Protein AF-A0A6P3ZGH1-F1 (afdb_monomer_lite)

Sequence (168 aa):
MLASHVTGASWYVLSIQRQYQCWKMECRKEMNGTHSPSCHASFLDCTNKDNPERDLWLGRTNIVVHCDALNDDRNFDFGMFADAFTSQIAKSNFKEKYFYCLWWGLKSLSAYGQNIIASTRSAETLFSILICTAGLILFSHLIGNMQVLSALQNYHVFAYWLSVELLL

Radius of gyration: 25.09 Å; chains: 1; bounding box: 52×30×87 Å

Secondary structure (DSSP, 8-state):
-HHHHHHHHHHHHHHHHHHHHHHHHHHHHHHHSS-SSPP-GGGGSGGGTT-HHHHHHHHH-SHHHHT-TT-TTSS---GGGTHHHHT-GGGS-HHHHHHHHHHHHHHHHHTTTTT----S-HHHHHHHHHHHHHHHHHHHHHHHHHHHHHHHHHHHHHHHHHHHHH--

Foldseek 3Di:
DVQLQVLLVVLVVVLVVLLLVLLVVQLVVQQVDPDPPRRDNVLVDPVCVPPPVSVVNVVRGCSCVLSQLCDPPHDRDSFQSSVCRNVVLVVDDPVSSSVVSSVSSCVLLCVLNPPGGFDPDPVSVVSSNVSNVNSVVVVVVVVVVVVVVVVVVVVVVVVVVVVVVVVD

pLDDT: mean 81.04, std 9.05, range [54.34, 92.88]

Structure (mmCIF, N/CA/C/O backbone):
data_AF-A0A6P3ZGH1-F1
#
_entry.id   AF-A0A6P3ZGH1-F1
#
loop_
_atom_site.group_PDB
_atom_site.id
_atom_site.type_symbol
_atom_site.label_atom_id
_atom_site.label_alt_id
_atom_site.label_comp_id
_atom_site.label_asym_id
_atom_site.label_entity_id
_atom_site.label_seq_id
_atom_site.pdbx_PDB_ins_code
_atom_site.Cartn_x
_atom_site.Cartn_y
_atom_site.Cartn_z
_atom_site.occupancy
_atom_site.B_iso_or_equiv
_atom_site.auth_seq_id
_atom_site.auth_comp_id
_atom_site.auth_asym_id
_atom_site.auth_atom_id
_atom_site.pdbx_PDB_model_num
ATOM 1 N N . MET A 1 1 ? -9.033 -9.118 14.745 1.00 68.19 1 MET A N 1
ATOM 2 C CA . MET A 1 1 ? -7.981 -9.683 13.867 1.00 68.19 1 MET A CA 1
ATOM 3 C C . MET A 1 1 ? -8.373 -9.724 12.394 1.00 68.19 1 MET A C 1
ATOM 5 O O . MET A 1 1 ? -7.560 -9.315 11.583 1.00 68.19 1 MET A O 1
ATOM 9 N N . LEU A 1 2 ? -9.582 -10.154 12.006 1.00 86.50 2 LEU A N 1
ATOM 10 C CA . LEU A 1 2 ? -9.953 -10.205 10.579 1.00 86.50 2 LEU A CA 1
ATOM 11 C C . LEU A 1 2 ? -9.840 -8.838 9.872 1.00 86.50 2 LEU A C 1
ATOM 13 O O . LEU A 1 2 ? -9.265 -8.760 8.794 1.00 86.50 2 LEU A O 1
ATOM 17 N N . ALA A 1 3 ? -10.296 -7.757 10.516 1.00 87.81 3 ALA A N 1
ATOM 18 C CA . ALA A 1 3 ? -10.210 -6.405 9.957 1.00 87.81 3 ALA A CA 1
ATOM 19 C C . ALA A 1 3 ? -8.765 -5.978 9.636 1.00 87.81 3 ALA A C 1
ATOM 21 O O . ALA A 1 3 ? -8.504 -5.488 8.544 1.00 87.81 3 ALA A O 1
ATOM 22 N N . SER A 1 4 ? -7.802 -6.232 10.532 1.00 89.75 4 SER A N 1
ATOM 23 C CA . SER A 1 4 ? -6.390 -5.902 10.284 1.00 89.75 4 SER A CA 1
ATOM 24 C C . SER A 1 4 ? -5.777 -6.751 9.169 1.00 89.75 4 SER A C 1
ATOM 26 O O . SER A 1 4 ? -4.966 -6.235 8.406 1.00 89.75 4 SER A O 1
ATOM 28 N N . HIS A 1 5 ? -6.189 -8.018 9.025 1.00 90.12 5 HIS A N 1
ATOM 29 C CA . HIS A 1 5 ? -5.779 -8.849 7.887 1.00 90.12 5 HIS A CA 1
ATOM 30 C C . HIS A 1 5 ? -6.303 -8.300 6.562 1.00 90.12 5 HIS A C 1
ATOM 32 O O . HIS A 1 5 ? -5.529 -8.166 5.618 1.00 90.12 5 HIS A O 1
ATOM 38 N N . VAL A 1 6 ? -7.593 -7.956 6.494 1.00 92.88 6 VAL A N 1
ATOM 39 C CA . VAL A 1 6 ? -8.215 -7.415 5.276 1.00 92.88 6 VAL A CA 1
ATOM 40 C C . VAL A 1 6 ? -7.574 -6.083 4.894 1.00 92.88 6 VAL A C 1
ATOM 42 O O . VAL A 1 6 ? -7.180 -5.905 3.742 1.00 92.88 6 VAL A O 1
ATOM 45 N N . THR A 1 7 ? -7.396 -5.173 5.855 1.00 92.31 7 THR A N 1
ATOM 46 C CA . THR A 1 7 ? -6.760 -3.870 5.622 1.00 92.31 7 THR A CA 1
ATOM 47 C C . THR A 1 7 ? -5.301 -4.022 5.192 1.00 92.31 7 THR A C 1
ATOM 49 O O . THR A 1 7 ? -4.891 -3.404 4.213 1.00 92.31 7 THR A O 1
ATOM 52 N N . GLY A 1 8 ? -4.528 -4.880 5.866 1.00 91.56 8 GLY A N 1
ATOM 53 C CA . GLY A 1 8 ? -3.127 -5.140 5.526 1.00 91.56 8 GLY A CA 1
ATOM 54 C C . GLY A 1 8 ? -2.942 -5.787 4.151 1.00 91.56 8 GLY A C 1
ATOM 55 O O . GLY A 1 8 ? -2.076 -5.373 3.384 1.00 91.56 8 GLY A O 1
ATOM 56 N N . ALA A 1 9 ? -3.782 -6.767 3.802 1.00 91.69 9 ALA A N 1
ATOM 57 C CA . ALA A 1 9 ? -3.755 -7.410 2.488 1.00 91.69 9 ALA A CA 1
ATOM 58 C C . ALA A 1 9 ? -4.158 -6.438 1.370 1.00 91.69 9 ALA A C 1
ATOM 60 O O . ALA A 1 9 ? -3.500 -6.385 0.333 1.00 91.69 9 ALA A O 1
ATOM 61 N N . SER A 1 10 ? -5.201 -5.633 1.601 1.00 92.31 10 SER A N 1
ATOM 62 C CA . SER A 1 10 ? -5.643 -4.608 0.649 1.00 92.31 10 SER A CA 1
ATOM 63 C C . SER A 1 10 ? -4.543 -3.577 0.407 1.00 92.31 10 SER A C 1
ATOM 65 O O . SER A 1 10 ? -4.236 -3.265 -0.740 1.00 92.31 10 SER A O 1
ATOM 67 N N . TRP A 1 11 ? -3.892 -3.108 1.474 1.00 92.12 11 TRP A N 1
ATOM 68 C CA . TRP A 1 11 ? -2.762 -2.186 1.377 1.00 92.12 11 TRP A CA 1
ATOM 69 C C . TRP A 1 11 ? -1.596 -2.772 0.572 1.00 92.12 11 TRP A C 1
ATOM 71 O O . TRP A 1 11 ? -1.056 -2.087 -0.293 1.00 92.12 11 TRP A O 1
ATOM 81 N N . TYR A 1 12 ? -1.251 -4.046 0.784 1.00 90.81 12 TYR A N 1
ATOM 82 C CA . TYR A 1 12 ? -0.188 -4.709 0.023 1.00 90.81 12 TYR A CA 1
ATOM 83 C C . TYR A 1 12 ? -0.516 -4.836 -1.471 1.00 90.81 12 TYR A C 1
ATOM 85 O O . TYR A 1 12 ? 0.328 -4.582 -2.323 1.00 90.81 12 TYR A O 1
ATOM 93 N N . VAL A 1 13 ? -1.750 -5.203 -1.824 1.00 90.75 13 VAL A N 1
ATOM 94 C CA . VAL A 1 13 ? -2.151 -5.281 -3.239 1.00 90.75 13 VAL A CA 1
ATOM 95 C C . VAL A 1 13 ? -2.114 -3.895 -3.890 1.00 90.75 13 VAL A C 1
ATOM 97 O O . VAL A 1 13 ? -1.600 -3.745 -5.001 1.00 90.75 13 VAL A O 1
ATOM 100 N N . LEU A 1 14 ? -2.603 -2.872 -3.186 1.00 90.44 14 LEU A N 1
ATOM 101 C CA . LEU A 1 14 ? -2.587 -1.494 -3.668 1.00 90.44 14 LEU A CA 1
ATOM 102 C C . LEU A 1 14 ? -1.160 -0.941 -3.811 1.00 90.44 14 LEU A C 1
ATOM 104 O O . LEU A 1 14 ? -0.900 -0.212 -4.769 1.00 90.44 14 LEU A O 1
ATOM 108 N N . SER A 1 15 ? -0.218 -1.330 -2.944 1.00 89.50 15 SER A N 1
ATOM 109 C CA . SER A 1 15 ? 1.184 -0.911 -3.071 1.00 89.50 15 SER A CA 1
ATOM 110 C C . SER A 1 15 ? 1.833 -1.472 -4.339 1.00 89.50 15 SER A C 1
ATOM 112 O O . SER A 1 15 ? 2.451 -0.723 -5.097 1.00 89.50 15 SER A O 1
ATOM 114 N N . ILE A 1 16 ? 1.609 -2.753 -4.655 1.00 88.88 16 ILE A N 1
ATOM 115 C CA . ILE A 1 16 ? 2.077 -3.363 -5.912 1.00 88.88 16 ILE A CA 1
ATOM 116 C C . ILE A 1 16 ? 1.408 -2.711 -7.128 1.00 88.88 16 ILE A C 1
ATOM 118 O O . ILE A 1 16 ? 2.076 -2.416 -8.121 1.00 88.88 16 ILE A O 1
ATOM 122 N N . GLN A 1 17 ? 0.106 -2.424 -7.055 1.00 90.06 17 GLN A N 1
ATOM 123 C CA . GLN A 1 17 ? -0.596 -1.702 -8.116 1.00 90.06 17 GLN A CA 1
ATOM 124 C C . GLN A 1 17 ? -0.003 -0.301 -8.334 1.00 90.06 17 GLN A C 1
ATOM 126 O O . GLN A 1 17 ? 0.127 0.137 -9.480 1.00 90.06 17 GLN A O 1
ATOM 131 N N . ARG A 1 18 ? 0.394 0.395 -7.261 1.00 88.50 18 ARG A N 1
ATOM 132 C CA . ARG A 1 18 ? 1.039 1.711 -7.336 1.00 88.50 18 ARG A CA 1
ATOM 133 C C . ARG A 1 18 ? 2.410 1.631 -8.007 1.00 88.50 18 ARG A C 1
ATOM 135 O O . ARG A 1 18 ? 2.679 2.417 -8.916 1.00 88.50 18 ARG A O 1
ATOM 142 N N . GLN A 1 19 ? 3.218 0.636 -7.648 1.00 87.50 19 GLN A N 1
ATOM 143 C CA . GLN A 1 19 ? 4.496 0.356 -8.307 1.00 87.50 19 GLN A CA 1
ATOM 144 C C . GLN A 1 19 ? 4.318 0.102 -9.808 1.00 87.50 19 GLN A C 1
ATOM 146 O O . GLN A 1 19 ? 5.013 0.691 -10.636 1.00 87.50 19 GLN A O 1
ATOM 151 N N . TYR A 1 20 ? 3.334 -0.721 -10.175 1.00 88.69 20 TYR A N 1
ATOM 152 C CA . TYR A 1 20 ? 3.032 -1.015 -11.574 1.00 88.69 20 TYR A CA 1
ATOM 153 C C . TYR A 1 20 ? 2.568 0.229 -12.350 1.00 88.69 20 TYR A C 1
ATOM 155 O O . TYR A 1 20 ? 2.933 0.412 -13.512 1.00 88.69 20 TYR A O 1
ATOM 163 N N . GLN A 1 21 ? 1.796 1.123 -11.720 1.00 89.00 21 GLN A N 1
ATOM 164 C CA . GLN A 1 21 ? 1.423 2.404 -12.328 1.00 89.00 21 GLN A CA 1
ATOM 165 C C . GLN A 1 21 ? 2.638 3.285 -12.613 1.00 89.00 21 GLN A C 1
ATOM 167 O O . GLN A 1 21 ? 2.691 3.879 -13.692 1.00 89.00 21 GLN A O 1
ATOM 172 N N . CYS A 1 22 ? 3.599 3.350 -11.685 1.00 88.31 22 CYS A N 1
ATOM 173 C CA . CYS A 1 22 ? 4.851 4.062 -11.919 1.00 88.31 22 CYS A CA 1
ATOM 174 C C . CYS A 1 22 ? 5.577 3.480 -13.135 1.00 88.31 22 CYS A C 1
ATOM 176 O O . CYS A 1 22 ? 5.858 4.202 -14.092 1.00 88.31 22 CYS A O 1
ATOM 178 N N . TRP A 1 23 ? 5.773 2.156 -13.165 1.00 88.19 23 TRP A N 1
ATOM 179 C CA . TRP A 1 23 ? 6.449 1.496 -14.281 1.00 88.19 23 TRP A CA 1
ATOM 180 C C . TRP A 1 23 ? 5.770 1.763 -15.619 1.00 88.19 23 TRP A C 1
ATOM 182 O O . TRP A 1 23 ? 6.435 2.081 -16.599 1.00 88.19 23 TRP A O 1
ATOM 192 N N . LYS A 1 24 ? 4.437 1.697 -15.667 1.00 88.00 24 LYS A N 1
ATOM 193 C CA . LYS A 1 24 ? 3.667 1.978 -16.883 1.00 88.00 24 LYS A CA 1
ATOM 194 C C . LYS A 1 24 ? 3.801 3.432 -17.340 1.00 88.00 24 LYS A C 1
ATOM 196 O O . LYS A 1 24 ? 3.753 3.694 -18.541 1.00 88.00 24 LYS A O 1
ATOM 201 N N . MET A 1 25 ? 3.926 4.375 -16.410 1.00 86.94 25 MET A N 1
ATOM 202 C CA . MET A 1 25 ? 4.101 5.790 -16.723 1.00 86.94 25 MET A CA 1
ATOM 203 C C . MET A 1 25 ? 5.497 6.064 -17.289 1.00 86.94 25 MET A C 1
ATOM 205 O O . MET A 1 25 ? 5.597 6.665 -18.355 1.00 86.94 25 MET A O 1
ATOM 209 N N . GLU A 1 26 ? 6.549 5.582 -16.628 1.00 85.69 26 GLU A N 1
ATOM 210 C CA . GLU A 1 26 ? 7.932 5.746 -17.097 1.00 85.69 26 GLU A CA 1
ATOM 211 C C . GLU A 1 26 ? 8.165 5.021 -18.423 1.00 85.69 26 GLU A C 1
ATOM 213 O O . GLU A 1 26 ? 8.719 5.590 -19.359 1.00 85.69 26 GLU A O 1
ATOM 218 N N . CYS A 1 27 ? 7.595 3.827 -18.570 1.00 86.56 27 CYS A N 1
ATOM 219 C CA . CYS A 1 27 ? 7.576 3.098 -19.831 1.00 86.56 27 CYS A CA 1
ATOM 220 C C . CYS A 1 27 ? 7.006 3.931 -20.991 1.00 86.56 27 CYS A C 1
ATOM 222 O O . CYS A 1 27 ? 7.593 4.001 -22.067 1.00 86.56 27 CYS A O 1
ATOM 224 N N . ARG A 1 28 ? 5.872 4.613 -20.776 1.00 85.50 28 ARG A N 1
ATOM 225 C CA . ARG A 1 28 ? 5.257 5.482 -21.796 1.00 85.50 28 ARG A CA 1
ATOM 226 C C . ARG A 1 28 ? 6.118 6.697 -22.125 1.00 85.50 28 ARG A C 1
ATOM 228 O O . ARG A 1 28 ? 6.126 7.125 -23.275 1.00 85.50 28 ARG A O 1
ATOM 235 N N . LYS A 1 29 ? 6.822 7.256 -21.138 1.00 82.50 29 LYS A N 1
ATOM 236 C CA . LYS A 1 29 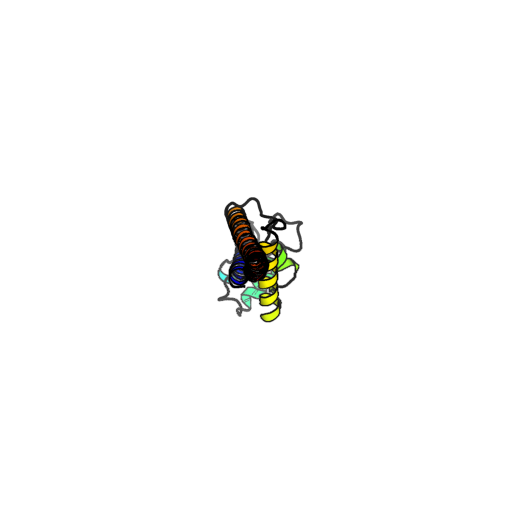? 7.758 8.364 -21.363 1.00 82.50 29 LYS A CA 1
ATOM 237 C C . LYS A 1 29 ? 8.934 7.913 -22.228 1.00 82.50 29 LYS A C 1
ATOM 239 O O . LYS A 1 29 ? 9.254 8.602 -23.188 1.00 82.50 29 LYS A O 1
ATOM 244 N N . GLU A 1 30 ? 9.506 6.741 -21.953 1.00 81.06 30 GLU A N 1
ATOM 245 C CA . GLU A 1 30 ? 10.592 6.169 -22.760 1.00 81.06 30 GLU A CA 1
ATOM 246 C C . GLU A 1 30 ? 10.149 5.830 -24.189 1.00 81.06 30 GLU A C 1
ATOM 248 O O . GLU A 1 30 ? 10.898 6.089 -25.121 1.00 81.06 30 GLU A O 1
ATOM 253 N N . MET A 1 31 ? 8.924 5.325 -24.393 1.00 76.44 31 MET A N 1
ATOM 254 C CA . MET A 1 31 ? 8.383 5.069 -25.740 1.00 76.44 31 MET A CA 1
ATOM 255 C C . MET A 1 31 ? 8.206 6.342 -26.582 1.00 76.44 31 MET A C 1
ATOM 257 O O . MET A 1 31 ? 8.290 6.279 -27.806 1.00 76.44 31 MET A O 1
ATOM 261 N N . ASN A 1 32 ? 7.919 7.476 -25.939 1.00 72.25 32 ASN A N 1
ATOM 262 C CA . ASN A 1 32 ? 7.712 8.761 -26.610 1.00 72.25 32 ASN A CA 1
ATOM 263 C C . ASN A 1 32 ? 9.011 9.573 -26.753 1.00 72.25 32 ASN A C 1
ATOM 265 O O . ASN A 1 32 ? 9.066 10.502 -27.559 1.00 72.25 32 ASN A O 1
ATOM 269 N N . GLY A 1 33 ? 10.037 9.257 -25.960 1.00 64.19 33 GLY A N 1
ATOM 270 C CA . GLY A 1 33 ? 11.378 9.812 -26.093 1.00 64.19 33 GLY A CA 1
ATOM 271 C C . GLY A 1 33 ? 12.157 9.082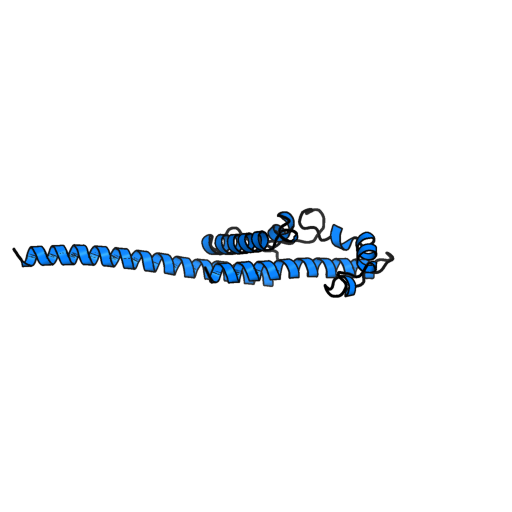 -27.184 1.00 64.19 33 GLY A C 1
ATOM 272 O O . GLY A 1 33 ? 11.995 7.887 -27.392 1.00 64.19 33 GLY A O 1
ATOM 273 N N . THR A 1 34 ? 13.059 9.771 -27.874 1.00 58.91 34 THR A N 1
ATOM 274 C CA . THR A 1 34 ? 13.938 9.221 -28.926 1.00 58.91 34 THR A CA 1
ATOM 275 C C . THR A 1 34 ? 14.966 8.181 -28.429 1.00 58.91 34 THR A C 1
ATOM 277 O O . THR A 1 34 ? 15.932 7.879 -29.130 1.00 58.91 34 THR A O 1
ATOM 280 N N . HIS A 1 35 ? 14.784 7.608 -27.235 1.00 57.81 35 HIS A N 1
ATOM 281 C CA . HIS A 1 35 ? 15.687 6.633 -26.634 1.00 57.81 35 HIS A CA 1
ATOM 282 C C . HIS A 1 35 ? 15.318 5.205 -27.057 1.00 57.81 35 HIS A C 1
ATOM 284 O O . HIS A 1 35 ? 14.272 4.671 -26.704 1.00 57.81 35 HIS A O 1
ATOM 290 N N . SER A 1 36 ? 16.215 4.571 -27.813 1.00 57.59 36 SER A N 1
ATOM 291 C CA . SER A 1 36 ? 16.184 3.128 -28.067 1.00 57.59 36 SER A CA 1
ATOM 292 C C . SER A 1 36 ? 16.970 2.387 -26.980 1.00 57.59 36 SER A C 1
ATOM 294 O O . SER A 1 36 ? 18.086 2.810 -26.670 1.00 57.59 36 SER A O 1
ATOM 296 N N . PRO A 1 37 ? 16.465 1.259 -26.443 1.00 61.72 37 PRO A N 1
ATOM 297 C CA . PRO A 1 37 ? 15.267 0.523 -26.860 1.00 61.72 37 PRO A CA 1
ATOM 298 C C . PRO A 1 37 ? 13.962 1.079 -26.265 1.00 61.72 37 PRO A C 1
ATOM 300 O O . PRO A 1 37 ? 13.910 1.460 -25.100 1.00 61.72 37 PRO A O 1
ATOM 303 N N . SER A 1 38 ? 12.887 1.054 -27.056 1.00 70.69 38 SER A N 1
ATOM 304 C CA . SER A 1 38 ? 11.538 1.404 -26.604 1.00 70.69 38 SER A CA 1
ATOM 305 C C . SER A 1 38 ? 11.065 0.454 -25.501 1.00 70.69 38 SER A C 1
ATOM 307 O O . SE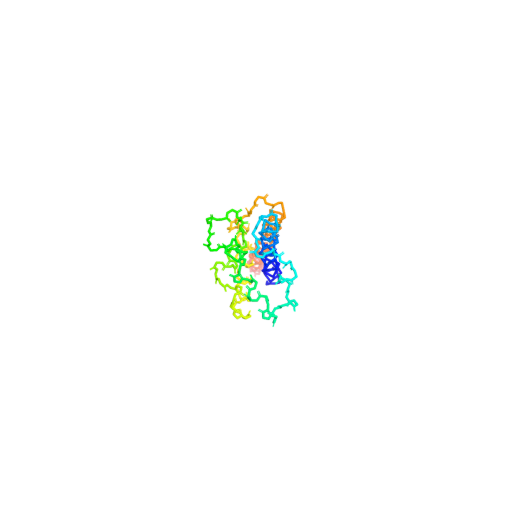R A 1 38 ? 11.187 -0.768 -25.631 1.00 70.69 38 SER A O 1
ATOM 309 N N . CYS A 1 39 ? 10.491 0.997 -24.425 1.00 80.12 39 CYS A N 1
ATOM 310 C CA . CYS A 1 39 ? 9.907 0.183 -23.365 1.00 80.12 39 CYS A CA 1
ATOM 311 C C . CYS A 1 39 ? 8.821 -0.765 -23.911 1.00 80.12 39 CYS A C 1
ATOM 313 O O . CYS A 1 39 ? 7.908 -0.338 -24.619 1.00 80.12 39 CYS A O 1
ATOM 315 N N . HIS A 1 40 ? 8.887 -2.047 -23.536 1.00 80.75 40 HIS A N 1
ATOM 316 C CA . HIS A 1 40 ? 7.875 -3.049 -23.866 1.00 80.75 40 HIS A CA 1
ATOM 317 C C . HIS A 1 40 ? 7.061 -3.414 -22.624 1.00 80.75 40 HIS A C 1
ATOM 319 O O . HIS A 1 40 ? 7.557 -4.058 -21.702 1.00 80.75 40 HIS A O 1
ATOM 325 N N . ALA A 1 41 ? 5.775 -3.054 -22.624 1.00 80.88 41 ALA A N 1
ATOM 326 C CA . ALA A 1 41 ? 4.877 -3.324 -21.500 1.00 80.88 41 ALA A CA 1
ATOM 327 C C . ALA A 1 41 ? 4.730 -4.825 -21.176 1.00 80.88 41 ALA A C 1
ATOM 329 O O . ALA A 1 41 ? 4.494 -5.168 -20.023 1.00 80.88 41 ALA A O 1
ATOM 330 N N . SER A 1 42 ? 4.932 -5.718 -22.152 1.00 82.12 42 SER A N 1
ATOM 331 C CA . SER A 1 42 ? 4.884 -7.175 -21.954 1.00 82.12 42 SER A CA 1
ATOM 332 C C . SER A 1 42 ? 5.948 -7.690 -20.980 1.00 82.12 42 SER A C 1
ATOM 334 O O . SER A 1 42 ? 5.729 -8.702 -20.318 1.00 82.12 42 SER A O 1
ATOM 336 N N . PHE A 1 43 ? 7.091 -7.008 -20.858 1.00 83.81 43 PHE A N 1
ATOM 337 C CA . PHE A 1 43 ? 8.152 -7.383 -19.917 1.00 83.81 43 PHE A CA 1
ATOM 338 C C . PHE A 1 43 ? 7.868 -6.947 -18.472 1.00 83.81 43 PHE A C 1
ATOM 340 O O . PHE A 1 43 ? 8.529 -7.419 -17.542 1.00 83.81 43 PHE A O 1
ATOM 347 N N . LEU A 1 44 ? 6.866 -6.085 -18.260 1.00 84.00 44 LEU A N 1
ATOM 348 C CA . LEU A 1 44 ? 6.387 -5.729 -16.922 1.00 84.00 44 LEU A CA 1
ATOM 349 C C . LEU A 1 44 ? 5.494 -6.822 -16.319 1.00 84.00 44 LEU A C 1
ATOM 351 O O . LEU A 1 44 ? 5.349 -6.874 -15.098 1.00 84.00 44 LEU A O 1
ATOM 355 N N . ASP A 1 45 ? 4.926 -7.698 -17.149 1.00 84.62 45 ASP A N 1
ATOM 356 C CA . ASP A 1 45 ? 4.050 -8.773 -16.696 1.00 84.62 45 ASP A CA 1
ATOM 357 C C . ASP A 1 45 ? 4.841 -9.966 -16.143 1.00 84.62 45 ASP A C 1
ATOM 359 O O . ASP A 1 45 ? 5.908 -10.342 -16.638 1.00 84.62 45 ASP A O 1
ATOM 363 N N . CYS A 1 46 ? 4.267 -10.624 -15.133 1.00 83.69 46 CYS A N 1
ATOM 364 C CA . CYS A 1 46 ? 4.870 -11.785 -14.475 1.00 83.69 46 CYS A CA 1
ATOM 365 C C . CYS A 1 46 ? 5.071 -12.991 -15.409 1.00 83.69 46 CYS A C 1
ATOM 367 O O . CYS A 1 46 ? 5.878 -13.861 -15.096 1.00 83.69 46 CYS A O 1
ATOM 369 N N . THR A 1 47 ? 4.373 -13.051 -16.547 1.00 85.69 47 THR A N 1
ATOM 370 C CA . THR A 1 47 ? 4.495 -14.137 -17.533 1.00 85.69 47 THR A CA 1
ATOM 371 C C . THR A 1 47 ? 5.896 -14.222 -18.136 1.00 85.69 47 THR A C 1
ATOM 373 O O . THR A 1 47 ? 6.369 -15.312 -18.429 1.00 85.69 47 THR A O 1
ATOM 376 N N . ASN A 1 48 ? 6.587 -13.087 -18.278 1.00 83.12 48 ASN A N 1
ATOM 377 C CA . ASN A 1 48 ? 7.936 -13.027 -18.848 1.00 83.12 48 ASN A CA 1
ATOM 378 C C . ASN A 1 48 ? 9.034 -13.005 -17.777 1.00 83.12 48 ASN A C 1
ATOM 380 O O . ASN A 1 48 ? 10.168 -12.638 -18.076 1.00 83.12 48 ASN A O 1
ATOM 384 N N . LYS A 1 49 ? 8.714 -13.358 -16.525 1.00 80.31 49 LYS A N 1
ATOM 385 C CA . LYS A 1 49 ? 9.654 -13.267 -15.401 1.00 80.31 49 LYS A CA 1
ATOM 386 C C . LYS A 1 49 ? 10.929 -14.083 -15.627 1.00 80.31 49 LYS A C 1
ATOM 388 O O . LYS A 1 49 ? 11.997 -13.595 -15.281 1.00 80.31 49 LYS A O 1
ATOM 393 N N . ASP A 1 50 ? 10.803 -15.272 -16.211 1.00 85.31 50 ASP A N 1
ATOM 394 C CA . ASP A 1 50 ? 11.924 -16.195 -16.430 1.00 85.31 50 ASP A CA 1
ATOM 395 C C . ASP A 1 50 ? 12.580 -16.018 -17.816 1.00 85.31 50 ASP A C 1
ATOM 397 O O . ASP A 1 50 ? 13.454 -16.795 -18.197 1.00 85.31 50 ASP A O 1
ATOM 401 N N . ASN A 1 51 ? 12.161 -15.010 -18.596 1.00 86.50 51 ASN A N 1
ATOM 402 C CA . ASN A 1 51 ? 12.745 -14.733 -19.905 1.00 86.50 51 ASN A CA 1
ATOM 403 C C . ASN A 1 51 ? 14.056 -13.932 -19.742 1.00 86.50 51 ASN A C 1
ATOM 405 O O . ASN A 1 51 ? 14.001 -12.797 -19.264 1.00 86.50 51 ASN A O 1
ATOM 409 N N . PRO A 1 52 ? 15.219 -14.437 -20.195 1.00 85.94 52 PRO A N 1
ATOM 410 C CA . PRO A 1 52 ? 16.490 -13.710 -20.107 1.00 85.94 52 PRO A CA 1
ATOM 411 C C . PRO A 1 52 ? 16.495 -12.373 -20.870 1.00 85.94 52 PRO A C 1
ATOM 413 O O . PRO A 1 52 ? 17.239 -11.458 -20.515 1.00 85.94 52 PRO A O 1
ATOM 416 N N . GLU A 1 53 ? 15.646 -12.209 -21.890 1.00 85.44 53 GLU A N 1
ATOM 417 C CA . GLU A 1 53 ? 15.505 -10.933 -22.604 1.00 85.44 53 GLU A CA 1
ATOM 418 C C . GLU A 1 53 ? 14.953 -9.821 -21.706 1.00 85.44 53 GLU A C 1
ATOM 420 O O . GLU A 1 53 ? 15.321 -8.655 -21.865 1.00 85.44 53 GLU A O 1
ATOM 425 N N . ARG A 1 54 ? 14.113 -10.176 -20.724 1.00 86.25 54 ARG A N 1
ATOM 426 C CA . ARG A 1 54 ? 13.556 -9.231 -19.751 1.00 86.25 54 ARG A CA 1
ATOM 427 C C . ARG A 1 54 ? 14.652 -8.618 -18.887 1.00 86.25 54 ARG A C 1
ATOM 429 O O . ARG A 1 54 ? 14.598 -7.423 -18.610 1.00 86.25 54 ARG A O 1
ATOM 436 N N . ASP A 1 55 ? 15.637 -9.408 -18.472 1.00 84.62 55 ASP A N 1
ATOM 437 C CA . ASP A 1 55 ? 16.720 -8.932 -17.608 1.00 84.62 55 ASP A CA 1
ATOM 438 C C . ASP A 1 55 ? 17.657 -7.981 -18.362 1.00 84.62 55 ASP A C 1
ATOM 440 O O . ASP A 1 55 ? 18.029 -6.925 -17.845 1.00 84.62 55 ASP A O 1
ATOM 444 N N . LEU A 1 56 ? 17.961 -8.294 -19.628 1.00 84.88 56 LEU A N 1
ATOM 445 C CA . LEU A 1 56 ? 18.706 -7.396 -20.518 1.00 84.88 56 LEU A CA 1
ATOM 446 C C . LEU A 1 56 ? 17.944 -6.093 -20.786 1.00 84.88 56 LEU A C 1
ATOM 448 O O . LEU A 1 56 ? 18.544 -5.017 -20.828 1.00 84.88 56 LEU A O 1
ATOM 452 N N . TRP A 1 57 ? 16.627 -6.185 -20.962 1.00 85.44 57 TRP A N 1
ATOM 453 C CA . TRP A 1 57 ? 15.753 -5.035 -21.151 1.00 85.44 57 TRP A CA 1
ATOM 454 C C . TRP A 1 57 ? 15.708 -4.145 -19.898 1.00 85.44 57 TRP A C 1
ATOM 456 O O . TRP A 1 57 ? 15.948 -2.942 -20.007 1.00 85.44 57 TRP A O 1
ATOM 466 N N . LEU A 1 58 ? 15.528 -4.726 -18.706 1.00 83.62 58 LEU A N 1
ATOM 467 C CA . LEU A 1 58 ? 15.546 -3.996 -17.432 1.00 83.62 58 LEU A CA 1
ATOM 468 C C . LEU A 1 58 ? 16.862 -3.248 -17.202 1.00 83.62 58 LEU A C 1
ATOM 470 O O . LEU A 1 58 ? 16.832 -2.128 -16.703 1.00 83.62 58 LEU A O 1
ATOM 474 N N . GLY A 1 59 ? 17.996 -3.840 -17.592 1.00 82.12 59 GLY A N 1
ATOM 475 C CA . GLY A 1 59 ? 19.312 -3.204 -17.490 1.00 82.12 59 GLY A CA 1
ATOM 476 C C . GLY A 1 59 ? 19.531 -2.030 -18.452 1.00 82.12 59 GLY A C 1
ATOM 477 O O . GLY A 1 59 ? 20.440 -1.233 -18.234 1.00 82.12 59 GLY A O 1
ATOM 478 N N . ARG A 1 60 ? 18.718 -1.906 -19.511 1.00 82.50 60 ARG A N 1
ATOM 479 C CA . ARG A 1 60 ? 18.782 -0.793 -20.476 1.00 82.50 60 ARG A CA 1
ATOM 480 C C . ARG A 1 60 ? 17.755 0.303 -20.212 1.00 82.50 60 ARG A C 1
ATOM 482 O O . ARG A 1 60 ? 17.990 1.442 -20.603 1.00 82.50 60 ARG A O 1
ATOM 489 N N . THR A 1 61 ? 16.626 -0.030 -19.594 1.00 80.44 61 THR A N 1
ATOM 490 C CA . THR A 1 61 ? 15.582 0.945 -19.250 1.00 80.44 61 THR A CA 1
ATOM 491 C C . THR A 1 61 ? 15.864 1.634 -17.922 1.00 80.44 61 THR A C 1
ATOM 493 O O . THR A 1 61 ? 16.382 1.021 -16.992 1.00 80.44 61 THR A O 1
ATOM 496 N N . ASN A 1 62 ? 15.423 2.879 -17.772 1.00 78.75 62 ASN A N 1
ATOM 497 C CA . ASN A 1 62 ? 15.510 3.601 -16.505 1.00 78.75 62 ASN A CA 1
ATOM 498 C C . ASN A 1 62 ? 14.248 3.436 -15.641 1.00 78.75 62 ASN A C 1
ATOM 500 O O . ASN A 1 62 ? 14.080 4.157 -14.657 1.00 78.75 62 ASN A O 1
ATOM 504 N N . ILE A 1 63 ? 13.365 2.492 -15.978 1.00 81.75 63 ILE A N 1
ATOM 505 C CA . ILE A 1 63 ? 12.068 2.277 -15.319 1.00 81.75 63 ILE A CA 1
ATOM 506 C C . ILE A 1 63 ? 12.231 1.934 -13.835 1.00 81.75 63 ILE A C 1
ATOM 508 O O . ILE A 1 63 ? 11.505 2.456 -12.994 1.00 81.75 63 ILE A O 1
ATOM 512 N N . VAL A 1 64 ? 13.188 1.066 -13.496 1.00 79.75 64 VAL A N 1
ATOM 513 C CA . VAL A 1 64 ? 13.438 0.673 -12.098 1.00 79.75 64 VAL A CA 1
ATOM 514 C C . VAL A 1 64 ? 14.031 1.835 -11.303 1.00 79.75 64 VAL A C 1
ATOM 516 O O . VAL A 1 64 ? 13.670 2.024 -10.149 1.00 79.75 64 VAL A O 1
ATOM 519 N N . VAL A 1 65 ? 14.889 2.637 -11.937 1.00 78.44 65 VAL A N 1
ATOM 520 C CA . VAL A 1 65 ? 15.573 3.775 -11.305 1.00 78.44 65 VAL A CA 1
ATOM 521 C C . VAL A 1 65 ? 14.608 4.931 -11.027 1.00 78.44 65 VAL A C 1
ATOM 523 O O . VAL A 1 65 ? 14.717 5.586 -9.999 1.00 78.44 65 VAL A O 1
ATOM 526 N N . HIS A 1 66 ? 13.656 5.188 -11.927 1.00 79.12 66 HIS A N 1
ATOM 527 C CA . HIS A 1 66 ? 12.665 6.259 -11.759 1.00 79.12 66 HIS A CA 1
ATOM 528 C C . HIS A 1 66 ? 11.475 5.865 -10.879 1.00 79.12 66 HIS A C 1
ATOM 530 O O . HIS A 1 66 ? 10.723 6.735 -10.459 1.00 79.12 66 HIS A O 1
ATOM 536 N N . CYS A 1 67 ? 11.306 4.575 -10.590 1.00 81.94 67 CYS A N 1
ATOM 537 C CA . CYS A 1 67 ? 10.230 4.051 -9.753 1.00 81.94 67 CYS A CA 1
ATOM 538 C C . CYS A 1 67 ? 10.763 3.435 -8.462 1.00 81.94 67 CYS A C 1
ATOM 540 O O . CYS A 1 67 ? 10.309 2.364 -8.049 1.00 81.94 67 CYS A O 1
ATOM 542 N N . ASP A 1 68 ? 11.743 4.093 -7.851 1.00 81.00 68 ASP A N 1
ATOM 543 C CA . ASP A 1 68 ? 12.307 3.694 -6.571 1.00 81.00 68 ASP A CA 1
ATOM 544 C C . ASP A 1 68 ? 11.756 4.577 -5.449 1.00 81.00 68 ASP A C 1
ATOM 546 O O . ASP A 1 68 ? 12.057 5.764 -5.374 1.00 81.00 68 ASP A O 1
ATOM 550 N N . ALA A 1 69 ? 10.968 3.983 -4.553 1.00 75.75 69 ALA A N 1
ATOM 551 C CA . ALA A 1 69 ? 10.399 4.682 -3.404 1.00 75.75 69 ALA A CA 1
ATOM 552 C C . ALA A 1 69 ? 11.449 5.108 -2.355 1.00 75.75 69 ALA A C 1
ATOM 554 O O . ALA A 1 69 ? 11.110 5.850 -1.439 1.00 75.75 69 ALA A O 1
ATOM 555 N N . LEU A 1 70 ? 12.699 4.624 -2.443 1.00 69.81 70 LEU A N 1
ATOM 556 C CA . LEU A 1 70 ? 13.806 5.054 -1.576 1.00 69.81 70 LEU A CA 1
ATOM 557 C C . LEU A 1 70 ? 14.435 6.380 -2.021 1.00 69.81 70 LEU A C 1
ATOM 559 O O . LEU A 1 70 ? 15.045 7.065 -1.203 1.00 69.81 70 LEU A O 1
ATOM 563 N N . ASN A 1 71 ? 14.311 6.724 -3.303 1.00 66.44 71 ASN A N 1
ATOM 564 C CA . ASN A 1 71 ? 14.953 7.885 -3.905 1.00 66.44 71 ASN A CA 1
ATOM 565 C C . ASN A 1 71 ? 13.881 8.917 -4.289 1.00 66.44 71 ASN A C 1
ATOM 567 O O . ASN A 1 71 ? 13.395 8.937 -5.417 1.00 66.44 71 ASN A O 1
ATOM 571 N N . ASP A 1 72 ? 13.544 9.789 -3.334 1.00 55.66 72 ASP A N 1
ATOM 572 C CA . ASP A 1 72 ? 12.505 10.838 -3.426 1.00 55.66 72 ASP A CA 1
ATOM 573 C C . ASP A 1 72 ? 12.811 11.945 -4.464 1.00 55.66 72 ASP A C 1
ATOM 575 O O . ASP A 1 72 ? 12.000 12.816 -4.756 1.00 55.66 72 ASP A O 1
ATOM 579 N N . ASP A 1 73 ? 13.987 11.894 -5.091 1.00 54.34 73 ASP A N 1
ATOM 580 C CA . ASP A 1 73 ? 14.487 12.907 -6.027 1.00 54.34 73 ASP A CA 1
ATOM 581 C C . ASP A 1 73 ? 13.772 12.904 -7.401 1.00 54.34 73 ASP A C 1
ATOM 583 O O . ASP A 1 73 ? 14.143 13.649 -8.310 1.00 54.34 73 ASP A O 1
ATOM 587 N N . ARG A 1 74 ? 12.779 12.024 -7.621 1.00 60.47 74 ARG A N 1
ATOM 588 C CA . ARG A 1 74 ? 12.228 11.744 -8.962 1.00 60.47 74 ARG A CA 1
ATOM 589 C C . ARG A 1 74 ? 10.700 11.634 -9.002 1.00 60.47 74 ARG A C 1
ATOM 591 O O . ARG A 1 74 ? 10.165 10.558 -9.210 1.00 60.47 74 ARG A O 1
ATOM 598 N N . ASN A 1 75 ? 10.004 12.772 -8.921 1.00 63.69 75 ASN A N 1
ATOM 599 C CA . ASN A 1 75 ? 8.678 13.080 -9.508 1.00 63.69 75 ASN A CA 1
ATOM 600 C C . ASN A 1 75 ? 7.477 12.105 -9.333 1.00 63.69 75 ASN A C 1
ATOM 602 O O . ASN A 1 75 ? 6.413 12.383 -9.896 1.00 63.69 75 ASN A O 1
ATOM 606 N N . PHE A 1 76 ? 7.574 10.995 -8.595 1.00 74.62 76 PHE A N 1
ATOM 607 C CA . PHE A 1 76 ? 6.466 10.066 -8.359 1.00 74.62 76 PHE A CA 1
ATOM 608 C C . PHE A 1 76 ? 6.233 9.848 -6.865 1.00 74.62 76 PHE A C 1
ATOM 610 O O . PHE A 1 76 ? 6.962 9.127 -6.194 1.00 74.62 76 PHE A O 1
ATOM 617 N N . ASP A 1 77 ? 5.151 10.442 -6.370 1.00 78.12 77 ASP A N 1
ATOM 618 C CA . ASP A 1 77 ? 4.726 10.295 -4.984 1.00 78.12 77 ASP A CA 1
ATOM 619 C C . ASP A 1 77 ? 4.063 8.923 -4.753 1.00 78.12 77 ASP A C 1
ATOM 621 O O . ASP A 1 77 ? 2.986 8.623 -5.289 1.00 78.12 77 ASP A O 1
ATOM 625 N N . PHE A 1 78 ? 4.724 8.074 -3.965 1.00 80.06 78 PHE A N 1
ATOM 626 C CA . PHE A 1 78 ? 4.204 6.776 -3.527 1.00 80.06 78 PHE A CA 1
ATOM 627 C C . PHE A 1 78 ? 3.260 6.879 -2.316 1.00 80.06 78 PHE A C 1
ATOM 629 O O . PHE A 1 78 ? 2.527 5.919 -2.053 1.00 80.06 78 PHE A O 1
ATOM 636 N N . GLY A 1 79 ? 3.261 8.001 -1.587 1.00 84.06 79 GLY A N 1
ATOM 637 C CA . GLY A 1 79 ? 2.435 8.229 -0.402 1.00 84.06 79 GLY A CA 1
ATOM 638 C C . GLY A 1 79 ? 2.509 7.084 0.614 1.00 84.06 79 GLY A C 1
ATOM 639 O O . GLY A 1 79 ? 3.579 6.561 0.930 1.00 84.06 79 GLY A O 1
ATOM 640 N N . MET A 1 80 ? 1.344 6.627 1.079 1.00 84.25 80 MET A N 1
ATOM 641 C CA . MET A 1 80 ? 1.202 5.573 2.095 1.00 84.25 80 MET A CA 1
ATOM 642 C C . MET A 1 80 ? 1.762 4.205 1.683 1.00 84.25 80 MET A C 1
ATOM 644 O O . MET A 1 80 ? 1.832 3.293 2.509 1.00 84.25 80 MET A O 1
ATOM 648 N N . PHE A 1 81 ? 2.085 4.020 0.403 1.00 86.56 81 PHE A N 1
ATOM 649 C CA . PHE A 1 81 ? 2.625 2.772 -0.128 1.00 86.56 81 PHE A CA 1
ATOM 650 C C . PHE A 1 81 ? 4.153 2.756 -0.159 1.00 86.56 81 PHE A C 1
ATOM 652 O O . PHE A 1 81 ? 4.724 1.682 -0.350 1.00 86.56 81 PHE A O 1
ATOM 659 N N . ALA A 1 82 ? 4.813 3.901 0.060 1.00 83.31 82 ALA A N 1
ATOM 660 C CA . ALA A 1 82 ? 6.272 4.003 0.078 1.00 83.31 82 ALA A CA 1
ATOM 661 C C . ALA A 1 82 ? 6.889 3.022 1.088 1.00 83.31 82 ALA A C 1
ATOM 663 O O . ALA A 1 82 ? 7.818 2.286 0.750 1.00 83.31 82 ALA A O 1
ATOM 664 N N . ASP A 1 83 ? 6.281 2.914 2.275 1.00 81.38 83 ASP A N 1
ATOM 665 C CA . ASP A 1 83 ? 6.695 2.012 3.355 1.00 81.38 83 ASP A CA 1
ATOM 666 C C . ASP A 1 83 ? 6.834 0.545 2.916 1.00 81.38 83 ASP A C 1
ATOM 668 O O . ASP A 1 83 ? 7.668 -0.177 3.458 1.00 81.38 83 ASP A O 1
ATOM 672 N N . ALA A 1 84 ? 6.069 0.079 1.921 1.00 80.69 84 ALA A N 1
ATOM 673 C CA . ALA A 1 84 ? 6.151 -1.300 1.425 1.00 80.69 84 ALA A CA 1
ATOM 674 C C . ALA A 1 84 ? 7.467 -1.600 0.682 1.00 80.69 84 ALA A C 1
ATOM 676 O O . ALA A 1 84 ? 7.910 -2.754 0.617 1.00 80.69 84 ALA A O 1
ATOM 677 N N . PHE A 1 85 ? 8.077 -0.564 0.105 1.00 78.00 85 PHE A N 1
ATOM 678 C CA . PHE A 1 85 ? 9.246 -0.658 -0.763 1.00 78.00 85 PHE A CA 1
ATOM 679 C C . PHE A 1 85 ? 10.516 -0.168 -0.063 1.00 78.00 85 PHE A C 1
ATOM 681 O O . PHE A 1 85 ? 11.559 -0.807 -0.205 1.00 78.00 85 PHE A O 1
ATOM 688 N N . THR A 1 86 ? 10.422 0.879 0.765 1.00 72.62 86 THR A N 1
ATOM 689 C CA . THR A 1 86 ? 11.553 1.404 1.550 1.00 72.62 86 THR A CA 1
ATOM 690 C C . THR A 1 86 ? 12.056 0.405 2.591 1.00 72.62 86 THR A C 1
ATOM 692 O O . THR A 1 86 ? 13.256 0.266 2.811 1.00 72.62 86 THR A O 1
ATOM 695 N N . SER A 1 87 ? 11.150 -0.380 3.171 1.00 62.81 87 SER A N 1
ATOM 696 C CA . SER A 1 87 ? 11.473 -1.443 4.128 1.00 62.81 87 SER A CA 1
ATOM 697 C C . SER A 1 87 ? 12.027 -2.726 3.479 1.00 62.81 87 SER A C 1
ATOM 699 O O . SER A 1 87 ? 12.275 -3.709 4.174 1.00 62.81 87 SER A O 1
ATOM 701 N N . GLN A 1 88 ? 12.203 -2.751 2.148 1.00 63.44 88 GLN A N 1
ATOM 702 C CA . GLN A 1 88 ? 12.562 -3.930 1.339 1.00 63.44 88 GLN A CA 1
ATOM 703 C C . GLN A 1 88 ? 11.634 -5.144 1.516 1.00 63.44 88 GLN A C 1
ATOM 705 O O . GLN A 1 88 ? 11.960 -6.262 1.109 1.00 63.44 88 GLN A O 1
ATOM 710 N N . ILE A 1 89 ? 10.434 -4.943 2.052 1.00 59.53 89 ILE A N 1
ATOM 711 C CA . ILE A 1 89 ? 9.507 -6.035 2.358 1.00 59.53 89 ILE A CA 1
ATOM 712 C C . ILE A 1 89 ? 8.970 -6.684 1.094 1.00 59.53 89 ILE A C 1
ATOM 714 O O . ILE A 1 89 ? 8.727 -7.885 1.077 1.00 59.53 89 ILE A O 1
ATOM 718 N N . ALA A 1 90 ? 8.907 -5.963 -0.024 1.00 61.50 90 ALA A N 1
ATOM 719 C CA . ALA A 1 90 ? 8.647 -6.572 -1.326 1.00 61.50 90 ALA A CA 1
ATOM 720 C C . ALA A 1 90 ? 9.626 -7.726 -1.671 1.00 61.50 90 ALA A C 1
ATOM 722 O O . ALA A 1 90 ? 9.227 -8.686 -2.339 1.00 61.50 90 ALA A O 1
ATOM 723 N N . LYS A 1 91 ? 10.870 -7.697 -1.169 1.00 64.44 91 LYS A N 1
ATOM 724 C CA . LYS A 1 91 ? 11.917 -8.704 -1.429 1.00 64.44 91 LYS A CA 1
ATOM 725 C C . LYS A 1 91 ? 12.049 -9.776 -0.338 1.00 64.44 91 LYS A C 1
ATOM 727 O O . LYS A 1 91 ? 12.743 -10.761 -0.561 1.00 64.44 91 LYS A O 1
ATOM 732 N N . SER A 1 92 ? 11.371 -9.623 0.801 1.00 75.88 92 SER A N 1
ATOM 733 C CA . SER A 1 92 ? 11.529 -10.503 1.966 1.00 75.88 92 SER A CA 1
ATOM 734 C C . SER A 1 92 ? 10.732 -11.818 1.871 1.00 75.88 92 SER A C 1
ATOM 736 O O . SER A 1 92 ? 9.967 -12.050 0.921 1.00 75.88 92 SER A O 1
ATOM 738 N N . ASN A 1 93 ? 10.930 -12.718 2.841 1.00 81.06 93 ASN A N 1
ATOM 739 C CA . ASN A 1 93 ? 10.245 -14.011 2.878 1.00 81.06 93 ASN A CA 1
ATOM 740 C C . ASN A 1 93 ? 8.738 -13.843 3.131 1.00 81.06 93 ASN A C 1
ATOM 742 O O . ASN A 1 93 ? 8.290 -12.865 3.727 1.00 81.06 93 ASN A O 1
ATOM 746 N N . PHE A 1 94 ? 7.932 -14.836 2.735 1.00 81.44 94 PHE A N 1
ATOM 747 C CA . PHE A 1 94 ? 6.467 -14.768 2.876 1.00 81.44 94 PHE A CA 1
ATOM 748 C C . PHE A 1 94 ? 6.006 -14.469 4.313 1.00 81.44 94 PHE A C 1
ATOM 750 O O . PHE A 1 94 ? 5.084 -13.684 4.517 1.00 81.44 94 PHE A O 1
ATOM 757 N N . LYS A 1 95 ? 6.674 -15.052 5.317 1.00 83.94 95 LYS A N 1
ATOM 758 C CA . LYS A 1 95 ? 6.340 -14.830 6.732 1.00 83.94 95 LYS A CA 1
ATOM 759 C C . LYS A 1 95 ? 6.559 -13.374 7.150 1.00 83.94 95 LYS A C 1
ATOM 761 O O . LYS A 1 95 ? 5.694 -12.791 7.791 1.00 83.94 95 LYS A O 1
ATOM 766 N N . GLU A 1 96 ? 7.682 -12.783 6.755 1.00 84.38 96 GLU A N 1
ATOM 767 C CA . GLU A 1 96 ? 8.028 -11.393 7.080 1.00 84.38 96 GLU A CA 1
ATOM 768 C C . GLU A 1 96 ? 7.063 -10.420 6.395 1.00 84.38 96 GLU A C 1
ATOM 770 O O . GLU A 1 96 ? 6.520 -9.531 7.051 1.00 84.38 96 GLU A O 1
ATOM 775 N N . LYS A 1 97 ? 6.753 -10.662 5.113 1.00 85.00 97 LYS A N 1
ATOM 776 C CA . LYS A 1 97 ? 5.710 -9.937 4.366 1.00 85.00 97 LYS A CA 1
ATOM 777 C C . LYS A 1 97 ? 4.373 -9.967 5.089 1.00 85.00 97 LYS A C 1
ATOM 779 O O . LYS A 1 97 ? 3.755 -8.925 5.294 1.00 85.00 97 LYS A O 1
ATOM 784 N N . TYR A 1 98 ? 3.939 -11.156 5.497 1.00 86.25 98 TYR A N 1
ATOM 785 C CA . TYR A 1 98 ? 2.658 -11.349 6.162 1.00 86.25 98 TYR A CA 1
ATOM 786 C C . TYR A 1 98 ? 2.576 -10.606 7.497 1.00 86.25 98 TYR A C 1
ATOM 788 O O . TYR A 1 98 ? 1.634 -9.842 7.713 1.00 86.25 98 TYR A O 1
ATOM 796 N N . PHE A 1 99 ? 3.561 -10.796 8.381 1.00 88.75 99 PHE A N 1
ATOM 797 C CA . PHE A 1 99 ? 3.562 -10.141 9.689 1.00 88.75 99 PHE A CA 1
ATOM 798 C C . PHE A 1 99 ? 3.647 -8.627 9.568 1.00 88.75 99 PHE A C 1
ATOM 800 O O . PHE A 1 99 ? 2.981 -7.929 10.328 1.00 88.75 99 PHE A O 1
ATOM 807 N N . TYR A 1 100 ? 4.389 -8.114 8.589 1.00 88.62 100 TYR A N 1
ATOM 808 C CA . TYR A 1 100 ? 4.445 -6.679 8.375 1.00 88.62 100 TYR A CA 1
ATOM 809 C C . TYR A 1 100 ? 3.137 -6.106 7.833 1.00 88.62 100 TYR A C 1
ATOM 811 O O . TYR A 1 100 ? 2.679 -5.083 8.328 1.00 88.62 100 TYR A O 1
ATOM 819 N N . CYS A 1 101 ? 2.491 -6.763 6.866 1.00 89.81 101 CYS A N 1
ATOM 820 C CA . CYS A 1 101 ? 1.190 -6.307 6.365 1.00 89.81 101 CYS A CA 1
ATOM 821 C C . CYS A 1 101 ? 0.131 -6.341 7.476 1.00 89.81 101 CYS A C 1
ATOM 823 O O . CYS A 1 101 ? -0.666 -5.412 7.611 1.00 89.81 101 CYS A O 1
ATOM 825 N N . LEU A 1 102 ? 0.152 -7.388 8.310 1.00 90.38 102 LEU A N 1
ATOM 826 C CA . LEU A 1 102 ? -0.697 -7.486 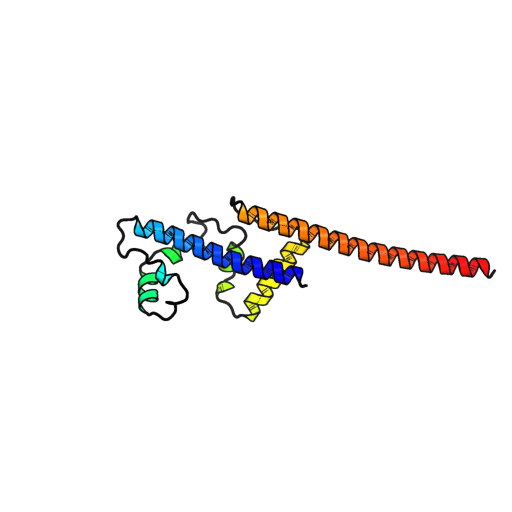9.496 1.00 90.38 102 LEU A CA 1
ATOM 827 C C . LEU A 1 102 ? -0.412 -6.351 10.486 1.00 90.38 102 LEU A C 1
ATOM 829 O O . LEU A 1 102 ? -1.347 -5.719 10.974 1.00 90.38 102 LEU A O 1
ATOM 833 N N . TRP A 1 103 ? 0.865 -6.092 10.767 1.00 89.75 103 TRP A N 1
ATOM 834 C CA . TRP A 1 103 ? 1.310 -5.014 11.643 1.00 89.75 103 TRP A CA 1
ATOM 835 C C . TRP A 1 103 ? 0.866 -3.644 11.128 1.00 89.75 103 TRP A C 1
ATOM 837 O O . TRP A 1 103 ? 0.290 -2.868 11.886 1.00 89.75 103 TRP A O 1
ATOM 847 N N . TRP A 1 104 ? 1.060 -3.371 9.838 1.00 91.31 104 TRP A N 1
ATOM 848 C CA . TRP A 1 104 ? 0.634 -2.131 9.198 1.00 91.31 104 TRP A CA 1
ATOM 849 C C . TRP A 1 104 ? -0.880 -1.938 9.329 1.00 91.31 104 TRP A C 1
ATOM 851 O O . TRP A 1 104 ? -1.333 -0.898 9.802 1.00 91.31 104 TRP A O 1
ATOM 861 N N . GLY A 1 105 ? -1.672 -2.966 9.004 1.00 90.75 105 GLY A N 1
ATOM 862 C CA . GLY A 1 105 ? -3.130 -2.916 9.126 1.00 90.75 105 GLY A CA 1
ATOM 863 C C . GLY A 1 105 ? -3.604 -2.712 10.567 1.00 90.75 105 GLY A C 1
ATOM 864 O O . GLY A 1 105 ? -4.541 -1.950 10.805 1.00 90.75 105 GLY A O 1
ATOM 865 N N . LEU A 1 106 ? -2.946 -3.356 11.536 1.00 90.38 106 LEU A N 1
ATOM 866 C CA . LEU A 1 106 ? -3.235 -3.180 12.960 1.00 90.38 106 LEU A CA 1
ATOM 867 C C . LEU A 1 106 ? -2.917 -1.753 13.420 1.00 90.38 106 LEU A C 1
ATOM 869 O O . LEU A 1 106 ? -3.788 -1.097 13.984 1.00 90.38 106 LEU A O 1
ATOM 873 N N . LYS A 1 107 ? -1.712 -1.251 13.122 1.00 90.94 107 LYS A N 1
ATOM 874 C CA . LYS A 1 107 ? -1.282 0.119 13.436 1.00 90.94 107 LYS A CA 1
ATOM 875 C C . LYS A 1 107 ? -2.259 1.146 12.860 1.00 90.94 107 LYS A C 1
ATOM 877 O O . LYS A 1 107 ? -2.688 2.049 13.575 1.00 90.94 107 LYS A O 1
ATOM 882 N N . SER A 1 108 ? -2.639 0.989 11.595 1.00 90.44 108 SER A N 1
ATOM 883 C CA . SER A 1 108 ? -3.537 1.910 10.895 1.00 90.44 108 SER A CA 1
ATOM 884 C C . SER A 1 108 ? -4.946 1.937 11.494 1.00 90.44 108 SER A C 1
ATOM 886 O O . SER A 1 108 ? -5.503 3.017 11.678 1.00 90.44 108 SER A O 1
ATOM 888 N N . LEU A 1 109 ? -5.513 0.781 11.858 1.00 90.00 109 LEU A N 1
ATOM 889 C CA . LEU A 1 109 ? -6.843 0.717 12.477 1.00 90.00 109 LEU A CA 1
ATOM 890 C C . LEU A 1 109 ? -6.838 1.217 13.927 1.00 90.00 109 LEU A C 1
ATOM 892 O O . LEU A 1 109 ? -7.741 1.951 14.320 1.00 90.00 109 LEU A O 1
ATOM 896 N N . SER A 1 110 ? -5.823 0.849 14.713 1.00 88.75 110 SER A N 1
ATOM 897 C CA . SER A 1 110 ? -5.715 1.240 16.124 1.00 88.75 110 SER A CA 1
ATOM 898 C C . SER A 1 110 ? -5.435 2.730 16.319 1.00 88.75 110 SER A C 1
ATOM 900 O O . SER A 1 110 ? -5.791 3.277 17.357 1.00 88.75 110 SER A O 1
ATOM 902 N N . ALA A 1 111 ? -4.818 3.386 15.335 1.00 86.75 111 ALA A N 1
ATOM 903 C CA . ALA A 1 111 ? -4.518 4.816 15.368 1.00 86.75 111 ALA A CA 1
ATOM 904 C C . ALA A 1 111 ? -5.502 5.667 14.545 1.00 86.75 111 ALA A C 1
ATOM 906 O O . ALA A 1 111 ? -5.171 6.796 14.193 1.00 86.75 111 ALA A O 1
ATOM 907 N N . TYR A 1 112 ? -6.676 5.140 14.176 1.00 83.38 112 TYR A N 1
ATOM 908 C CA . TYR A 1 112 ? -7.682 5.858 13.370 1.00 83.38 112 TYR A CA 1
ATOM 909 C C . TYR A 1 112 ? -7.131 6.450 12.061 1.00 83.38 112 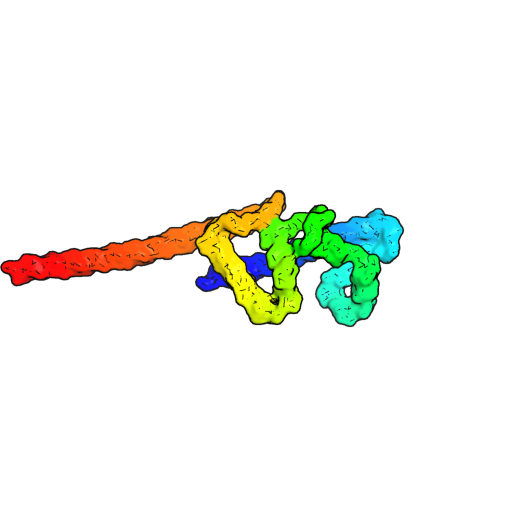TYR A C 1
ATOM 911 O O . TYR A 1 112 ? -7.570 7.511 11.633 1.00 83.38 112 TYR A O 1
ATOM 919 N N . GLY A 1 113 ? -6.125 5.818 11.453 1.00 78.94 113 GLY A N 1
ATOM 920 C CA . GLY A 1 113 ? -5.472 6.324 10.245 1.00 78.94 113 GLY A CA 1
ATOM 921 C C . GLY A 1 113 ? -4.644 7.607 10.419 1.00 78.94 113 GLY A C 1
ATOM 922 O O . GLY A 1 113 ? -4.199 8.163 9.422 1.00 78.94 113 GLY A O 1
ATOM 923 N N . GLN A 1 114 ? -4.374 8.068 11.648 1.00 74.88 114 GLN A N 1
ATOM 924 C CA . GLN A 1 114 ? -3.686 9.347 11.910 1.00 74.88 114 GLN A CA 1
ATOM 925 C C . GLN A 1 114 ? -2.245 9.426 11.383 1.00 74.88 114 GLN A C 1
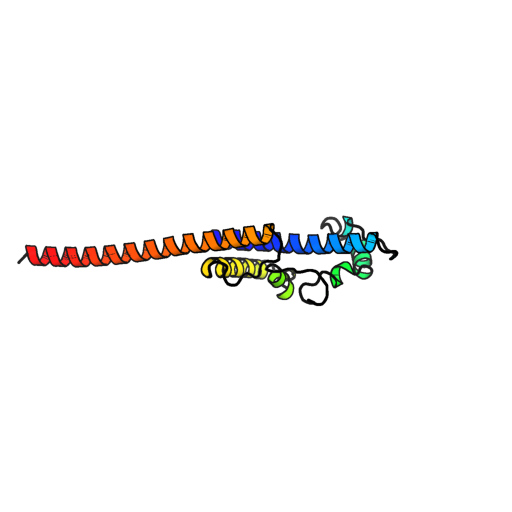ATOM 927 O O . GLN A 1 114 ? -1.738 10.517 11.154 1.00 74.88 114 GLN A O 1
ATOM 932 N N . ASN A 1 115 ? -1.585 8.286 11.174 1.00 78.25 115 ASN A N 1
ATOM 933 C CA . ASN A 1 115 ? -0.210 8.218 10.667 1.00 78.25 115 ASN A CA 1
ATOM 934 C C . ASN A 1 115 ? -0.141 7.817 9.181 1.00 78.25 115 ASN A C 1
ATOM 936 O O . ASN A 1 115 ? 0.883 7.299 8.740 1.00 78.25 115 ASN A O 1
ATOM 940 N N . ILE A 1 116 ? -1.231 7.985 8.423 1.00 80.81 116 ILE A N 1
ATOM 941 C CA . ILE A 1 116 ? -1.284 7.655 6.994 1.00 80.81 116 ILE A CA 1
ATOM 942 C C . ILE A 1 116 ? -1.081 8.929 6.175 1.00 80.81 116 ILE A C 1
ATOM 944 O O . ILE A 1 116 ? -1.915 9.832 6.192 1.00 80.81 116 ILE A O 1
ATOM 948 N N . ILE A 1 117 ? 0.007 8.975 5.409 1.00 79.69 117 ILE A N 1
ATOM 949 C CA . ILE A 1 117 ? 0.281 10.053 4.455 1.00 79.69 117 ILE A CA 1
ATOM 950 C C . ILE A 1 117 ? -0.347 9.650 3.115 1.00 79.69 117 ILE A C 1
ATOM 952 O O . ILE A 1 117 ? 0.201 8.825 2.392 1.00 79.69 117 ILE A O 1
ATOM 956 N N . ALA A 1 118 ? -1.538 10.163 2.804 1.00 76.44 118 ALA A N 1
ATOM 957 C CA . ALA A 1 118 ? -2.187 9.914 1.514 1.00 76.44 118 ALA A CA 1
ATOM 958 C C . ALA A 1 118 ? -1.658 10.880 0.443 1.00 76.44 118 ALA A C 1
ATOM 960 O O . ALA A 1 118 ? -1.477 12.064 0.730 1.00 76.44 118 ALA A O 1
ATOM 961 N N . SER A 1 119 ? -1.470 10.402 -0.791 1.00 74.06 119 SER A N 1
ATOM 962 C CA . SER A 1 119 ? -1.186 11.285 -1.924 1.00 74.06 119 SER A CA 1
ATOM 963 C C . SER A 1 119 ? -2.448 12.055 -2.352 1.00 74.06 119 SER A C 1
ATOM 965 O O . SER A 1 119 ? -3.565 11.787 -1.901 1.00 74.06 119 SER A O 1
ATOM 967 N N . THR A 1 120 ? -2.303 12.991 -3.293 1.00 74.06 120 THR A N 1
ATOM 968 C CA . THR A 1 120 ? -3.387 13.833 -3.854 1.00 74.06 120 THR A CA 1
ATOM 969 C C . THR A 1 120 ? -4.428 13.062 -4.682 1.00 74.06 120 THR A C 1
ATOM 971 O O . THR A 1 120 ? -5.339 13.648 -5.273 1.00 74.06 120 THR A O 1
ATOM 974 N N . ARG A 1 121 ? -4.318 11.730 -4.754 1.00 78.06 121 ARG A N 1
ATOM 975 C CA . ARG A 1 121 ? -5.181 10.877 -5.568 1.00 78.06 121 ARG A CA 1
ATOM 976 C C . ARG A 1 121 ? -6.449 10.476 -4.814 1.00 78.06 121 ARG A C 1
ATOM 978 O O . ARG A 1 121 ? -6.390 9.851 -3.761 1.00 78.06 121 ARG A O 1
ATOM 985 N N . SER A 1 122 ? -7.603 10.693 -5.446 1.00 81.25 122 SER A N 1
ATOM 986 C CA . SER A 1 122 ? -8.933 10.392 -4.890 1.00 81.25 122 SER A CA 1
ATOM 987 C C . SER A 1 122 ? -9.107 8.961 -4.356 1.00 81.25 122 SER A C 1
ATOM 989 O O . SER A 1 122 ? -9.758 8.769 -3.332 1.00 81.25 122 SER A O 1
ATOM 991 N N . ALA A 1 123 ? -8.516 7.956 -5.011 1.00 83.88 123 ALA A N 1
ATOM 992 C CA . ALA A 1 123 ? -8.595 6.561 -4.567 1.00 83.88 123 ALA A CA 1
ATOM 993 C C . ALA A 1 123 ? -7.852 6.310 -3.242 1.00 83.88 123 ALA A C 1
ATOM 995 O O . ALA A 1 123 ? -8.338 5.560 -2.398 1.00 83.88 123 ALA A O 1
ATOM 996 N N . GLU A 1 124 ? -6.703 6.959 -3.044 1.00 86.12 124 GLU A N 1
ATOM 997 C CA . GLU A 1 124 ? -5.916 6.847 -1.813 1.00 86.12 124 GLU A CA 1
ATOM 998 C C . GLU A 1 124 ? -6.622 7.550 -0.658 1.00 86.12 124 GLU A C 1
ATOM 1000 O O . GLU A 1 124 ? -6.750 6.986 0.426 1.00 86.12 124 GLU A O 1
ATOM 1005 N N . THR A 1 125 ? -7.176 8.739 -0.913 1.00 88.06 125 THR A N 1
ATOM 1006 C CA . THR A 1 125 ? -7.986 9.467 0.069 1.00 88.06 125 THR A CA 1
ATOM 1007 C C . THR A 1 125 ? -9.214 8.662 0.498 1.00 88.06 125 THR A C 1
ATOM 1009 O O . THR A 1 125 ? -9.497 8.566 1.691 1.00 88.06 125 THR A O 1
ATOM 1012 N N . LEU A 1 126 ? -9.927 8.038 -0.448 1.00 89.75 126 LEU A N 1
ATOM 1013 C CA . LEU A 1 126 ? -11.087 7.199 -0.138 1.00 89.75 126 LEU A CA 1
ATOM 1014 C C . LEU A 1 126 ? -10.696 5.992 0.724 1.00 89.75 126 LEU A C 1
ATOM 1016 O O . LEU A 1 126 ? -11.382 5.688 1.699 1.00 89.75 126 LEU A O 1
ATOM 1020 N N . PHE A 1 127 ? -9.581 5.332 0.403 1.00 89.94 127 PHE A N 1
ATOM 1021 C CA . PHE A 1 127 ? -9.075 4.215 1.197 1.00 89.94 127 PHE A CA 1
ATOM 1022 C C . PHE A 1 127 ? -8.707 4.648 2.625 1.00 89.94 127 PHE A C 1
ATOM 1024 O O . PHE A 1 127 ? -9.099 3.979 3.583 1.00 89.94 127 PHE A O 1
ATOM 1031 N N . SER A 1 128 ? -8.057 5.804 2.790 1.00 90.19 128 SER A N 1
ATOM 1032 C CA . SER A 1 128 ? -7.774 6.380 4.112 1.00 90.19 128 SER A CA 1
ATOM 1033 C C . SER A 1 128 ? -9.047 6.653 4.915 1.00 90.19 128 SER A C 1
ATOM 1035 O O . SER A 1 128 ? -9.123 6.259 6.075 1.00 90.19 128 SER A O 1
ATOM 1037 N N . ILE A 1 129 ? -10.080 7.257 4.311 1.00 89.88 129 ILE A N 1
ATOM 1038 C CA . ILE A 1 129 ? -11.364 7.528 4.987 1.00 89.88 129 ILE A CA 1
ATOM 1039 C C . ILE A 1 129 ? -12.007 6.230 5.494 1.00 89.88 129 ILE A C 1
ATOM 1041 O O . ILE A 1 129 ? -12.511 6.183 6.621 1.00 89.88 129 ILE A O 1
ATOM 1045 N N . LEU A 1 130 ? -11.972 5.164 4.690 1.00 91.12 130 LEU A N 1
ATOM 1046 C CA . LEU A 1 130 ? -12.492 3.854 5.085 1.00 91.12 130 LEU A CA 1
ATOM 1047 C C . LEU A 1 130 ? -11.735 3.283 6.292 1.00 91.12 130 LEU A C 1
ATOM 1049 O O . LEU A 1 130 ? -12.371 2.792 7.225 1.00 91.12 130 LEU A O 1
ATOM 1053 N N . ILE A 1 131 ? -10.402 3.397 6.316 1.00 91.81 131 ILE A N 1
ATOM 1054 C CA . ILE A 1 131 ? -9.579 2.972 7.459 1.00 91.81 131 ILE A CA 1
ATOM 1055 C C . ILE A 1 131 ? -9.930 3.777 8.713 1.00 91.81 131 ILE A C 1
ATOM 1057 O O . ILE A 1 131 ? -10.142 3.183 9.772 1.00 91.81 131 ILE A O 1
ATOM 1061 N N . CYS A 1 132 ? -10.032 5.104 8.600 1.00 91.62 132 CYS A N 1
ATOM 1062 C CA . CYS A 1 132 ? -10.382 5.975 9.723 1.00 91.62 132 CYS A CA 1
ATOM 1063 C C . CYS A 1 132 ? -11.749 5.597 10.309 1.00 91.62 132 CYS A C 1
ATOM 1065 O O . CYS A 1 132 ? -11.890 5.422 11.519 1.00 91.62 132 CYS A O 1
ATOM 1067 N N . THR A 1 133 ? -12.748 5.404 9.446 1.00 90.50 133 THR A N 1
ATOM 1068 C CA . THR A 1 133 ? -14.120 5.082 9.862 1.00 90.50 133 THR A CA 1
ATOM 1069 C C . THR A 1 133 ? -14.195 3.693 10.502 1.00 90.50 133 THR A C 1
ATOM 1071 O O . THR A 1 133 ? -14.810 3.528 11.554 1.00 90.50 133 THR A O 1
ATOM 1074 N N . ALA A 1 134 ? -13.513 2.696 9.926 1.00 91.06 134 ALA A N 1
ATOM 1075 C CA . ALA A 1 134 ? -13.417 1.358 10.505 1.00 91.06 134 ALA A CA 1
ATOM 1076 C C . ALA A 1 134 ? -12.723 1.372 11.879 1.00 91.06 134 ALA A C 1
ATOM 1078 O O . ALA A 1 134 ? -13.193 0.713 12.806 1.00 91.06 134 ALA A O 1
ATOM 1079 N N . GLY A 1 135 ? -11.647 2.150 12.037 1.00 89.75 135 GLY A N 1
ATOM 1080 C CA . GLY A 1 135 ? -10.962 2.330 13.320 1.00 89.75 135 GLY A CA 1
ATOM 1081 C C . GLY A 1 135 ? -11.873 2.928 14.396 1.00 89.75 135 GLY A C 1
ATOM 1082 O O . GLY A 1 135 ? -11.933 2.409 15.510 1.00 89.75 135 GLY A O 1
ATOM 1083 N N . LEU A 1 136 ? -12.648 3.964 14.052 1.00 89.88 136 LEU A N 1
ATOM 1084 C CA . LEU A 1 136 ? -13.601 4.599 14.972 1.00 89.88 136 LEU A CA 1
ATOM 1085 C C . LEU A 1 136 ? -14.715 3.643 15.418 1.00 89.88 136 LEU A C 1
ATOM 1087 O O . LEU A 1 136 ? -15.042 3.606 16.602 1.00 89.88 136 LEU A O 1
ATOM 1091 N N . ILE A 1 137 ? -15.269 2.846 14.498 1.00 91.25 137 ILE A N 1
ATOM 1092 C CA . ILE A 1 137 ? -16.300 1.844 14.815 1.00 91.25 137 ILE A CA 1
ATOM 1093 C C . ILE A 1 137 ? -15.739 0.754 15.737 1.00 91.25 137 ILE A C 1
ATOM 1095 O O . ILE A 1 137 ? -16.385 0.359 16.705 1.00 91.25 137 ILE A O 1
ATOM 1099 N N . LEU A 1 138 ? -14.530 0.260 15.460 1.00 88.06 138 LEU A N 1
ATOM 1100 C CA . LEU A 1 138 ? -13.899 -0.762 16.299 1.00 88.06 138 LEU A CA 1
ATOM 1101 C C . LEU A 1 138 ? -13.616 -0.236 17.707 1.00 88.06 138 LEU A C 1
ATOM 1103 O O . LEU A 1 138 ? -13.836 -0.949 18.687 1.00 88.06 138 LEU A O 1
ATOM 1107 N N . PHE A 1 139 ? -13.164 1.011 17.817 1.00 87.38 139 PHE A N 1
ATOM 1108 C CA . PHE A 1 139 ? -12.893 1.627 19.107 1.00 87.38 139 PHE A CA 1
ATOM 1109 C C . PHE A 1 139 ? -14.165 1.933 19.895 1.00 87.38 139 PHE A C 1
ATOM 1111 O O . PHE A 1 139 ? -14.215 1.639 21.088 1.00 87.38 139 PHE A O 1
ATOM 1118 N N . SER A 1 140 ? -15.216 2.444 19.248 1.00 88.38 140 SER A N 1
ATOM 1119 C CA . SER A 1 140 ? -16.505 2.662 19.913 1.00 88.38 140 SER A CA 1
ATOM 1120 C C . SER A 1 140 ? -17.104 1.347 20.414 1.00 88.38 140 SER A C 1
ATOM 1122 O O . SER A 1 140 ? -17.599 1.289 21.539 1.00 88.38 140 SER A O 1
ATOM 1124 N N . HIS A 1 141 ? -16.976 0.265 19.640 1.00 86.12 141 HIS A N 1
ATOM 1125 C CA . HIS A 1 141 ? -17.417 -1.063 20.055 1.00 86.12 141 HIS A CA 1
ATOM 1126 C C . HIS A 1 141 ? -16.589 -1.613 21.227 1.00 86.12 141 HIS A C 1
ATOM 1128 O O . HIS A 1 141 ? -17.139 -2.214 22.150 1.00 86.12 141 HIS A O 1
ATOM 1134 N N . LEU A 1 142 ? -15.271 -1.389 21.233 1.00 86.19 142 LEU A N 1
ATOM 1135 C CA . LEU A 1 142 ? -14.403 -1.790 22.342 1.00 86.19 142 LEU A CA 1
ATOM 1136 C C . LEU A 1 142 ? -14.753 -1.036 23.631 1.00 86.19 142 LEU A C 1
ATOM 1138 O O . LEU A 1 142 ? -14.916 -1.664 24.676 1.00 86.19 142 LEU A O 1
ATOM 1142 N N . ILE A 1 143 ? -14.911 0.288 23.548 1.00 88.94 143 ILE A N 1
ATOM 1143 C CA . ILE A 1 143 ? -15.343 1.114 24.680 1.00 88.94 143 ILE A CA 1
ATOM 1144 C C . ILE A 1 143 ? -16.702 0.637 25.187 1.00 88.94 143 ILE A C 1
ATOM 1146 O O . ILE A 1 143 ? -16.853 0.426 26.387 1.00 88.94 143 ILE A O 1
ATOM 1150 N N . GLY A 1 144 ? -17.670 0.433 24.289 1.00 86.75 144 GLY A N 1
ATOM 1151 C CA . GLY A 1 144 ? -19.008 -0.023 24.656 1.00 86.75 144 GLY A CA 1
ATOM 1152 C C . GLY A 1 144 ? -18.976 -1.343 25.425 1.00 86.75 144 GLY A C 1
ATOM 1153 O O . GLY A 1 144 ? -19.583 -1.450 26.486 1.00 86.75 144 GLY A O 1
ATOM 1154 N N . ASN A 1 145 ? -18.193 -2.319 24.963 1.00 83.50 145 ASN A N 1
ATOM 1155 C CA . ASN A 1 145 ? -18.053 -3.602 25.656 1.00 83.50 145 ASN A CA 1
ATOM 1156 C C . ASN A 1 145 ? -17.393 -3.464 27.039 1.00 83.50 145 ASN A C 1
ATOM 1158 O O . ASN A 1 145 ? -17.841 -4.095 27.995 1.00 83.50 145 ASN A O 1
ATOM 1162 N N . MET A 1 146 ? -16.372 -2.611 27.175 1.00 84.38 146 MET A N 1
ATOM 1163 C CA . MET A 1 146 ? -15.730 -2.356 28.471 1.00 84.38 146 MET A CA 1
ATOM 1164 C C . MET A 1 146 ? -16.659 -1.627 29.451 1.00 84.38 146 MET A C 1
ATOM 1166 O O . MET A 1 146 ? -16.676 -1.947 30.638 1.00 84.38 146 MET A O 1
ATOM 1170 N N . GLN A 1 147 ? -17.449 -0.667 28.962 1.00 80.25 147 GLN A N 1
ATOM 1171 C CA . GLN A 1 147 ? -18.427 0.069 29.767 1.00 80.25 147 GLN A CA 1
ATOM 1172 C C . GLN A 1 147 ? -19.592 -0.820 30.219 1.00 80.25 147 GLN A C 1
ATOM 1174 O O . GLN A 1 147 ? -20.043 -0.705 31.355 1.00 80.25 147 GLN A O 1
ATOM 1179 N N . VAL A 1 148 ? -20.064 -1.740 29.372 1.00 82.56 148 VAL A N 1
ATOM 1180 C CA . VAL A 1 148 ? -21.104 -2.709 29.755 1.00 82.56 148 VAL A CA 1
ATOM 1181 C C . VAL A 1 148 ? -20.586 -3.672 30.824 1.00 82.56 148 VAL A C 1
ATOM 1183 O O . VAL A 1 148 ? -21.287 -3.933 31.800 1.00 82.56 148 VAL A O 1
ATOM 1186 N N . LEU A 1 149 ? -19.347 -4.157 30.695 1.00 73.06 149 LEU A N 1
ATOM 1187 C CA . LEU A 1 149 ? -18.731 -5.034 31.694 1.00 73.06 149 LEU A CA 1
ATOM 1188 C C . LEU A 1 149 ? -18.617 -4.346 33.067 1.00 73.06 149 LEU A C 1
ATOM 1190 O O . LEU A 1 149 ? -18.974 -4.934 34.088 1.00 73.06 149 LEU A O 1
ATOM 1194 N N . SER A 1 150 ? -18.161 -3.091 33.106 1.00 72.06 150 SER A N 1
ATOM 1195 C CA . SER A 1 150 ? -18.039 -2.339 34.360 1.00 72.06 150 SER A CA 1
ATOM 1196 C C . SER A 1 150 ? -19.398 -1.964 34.961 1.00 72.06 150 SER A C 1
ATOM 1198 O O . SER A 1 150 ? -19.558 -2.003 36.182 1.00 72.06 150 SER A O 1
ATOM 1200 N N . ALA A 1 151 ? -20.405 -1.676 34.132 1.00 74.75 151 ALA A N 1
ATOM 1201 C CA . ALA A 1 151 ? -21.773 -1.450 34.591 1.00 74.75 151 ALA A CA 1
ATOM 1202 C C . ALA A 1 151 ? -22.395 -2.713 35.215 1.00 74.75 151 ALA A C 1
ATOM 1204 O O . ALA A 1 151 ? -23.031 -2.620 36.263 1.00 74.75 151 ALA A O 1
ATOM 1205 N N . LEU A 1 152 ? -22.168 -3.894 34.629 1.00 69.50 152 LEU A N 1
ATOM 1206 C CA . LEU A 1 152 ? -22.614 -5.172 35.198 1.00 69.50 152 LEU A CA 1
ATOM 1207 C C . LEU A 1 152 ? -21.911 -5.496 36.524 1.00 69.50 152 LEU A C 1
ATOM 1209 O O . LEU A 1 152 ? -22.560 -5.975 37.452 1.00 69.50 152 LEU A O 1
ATOM 1213 N N . GLN A 1 153 ? -20.617 -5.184 36.652 1.00 69.69 153 GLN A N 1
ATOM 1214 C CA . GLN A 1 153 ? -19.884 -5.323 37.915 1.00 69.69 153 GLN A CA 1
ATOM 1215 C C . GLN A 1 153 ? -20.486 -4.423 39.009 1.00 69.69 153 GLN A C 1
ATOM 1217 O O . GLN A 1 153 ? -20.752 -4.890 40.116 1.00 69.69 153 GLN A O 1
ATOM 1222 N N . ASN A 1 154 ? -20.764 -3.153 38.690 1.00 72.12 154 ASN A N 1
ATOM 1223 C CA . ASN A 1 154 ? -21.428 -2.226 39.612 1.00 72.12 154 ASN A CA 1
ATOM 1224 C C . ASN A 1 154 ? -22.842 -2.695 39.981 1.00 72.12 154 ASN A C 1
ATOM 1226 O O . ASN A 1 154 ? -23.232 -2.590 41.141 1.00 72.12 154 ASN A O 1
ATOM 1230 N N . TYR A 1 155 ? -23.592 -3.257 39.028 1.00 74.38 155 TYR A N 1
ATOM 1231 C CA . TYR A 1 155 ? -24.920 -3.813 39.283 1.00 74.38 155 TYR A CA 1
ATOM 1232 C C . TYR A 1 155 ? -24.869 -5.036 40.209 1.00 74.38 155 TYR A C 1
ATOM 1234 O O . TYR A 1 155 ? -25.667 -5.121 41.135 1.00 74.38 155 TYR A O 1
ATOM 1242 N N . HIS A 1 156 ? -23.913 -5.953 40.024 1.00 72.06 156 HIS A N 1
ATOM 1243 C CA . HIS A 1 156 ? -23.726 -7.092 40.929 1.00 72.06 156 HIS A CA 1
ATOM 1244 C C . HIS A 1 156 ? -23.358 -6.648 42.347 1.00 72.06 156 HIS A C 1
ATOM 1246 O O . HIS A 1 156 ? -23.928 -7.164 43.303 1.00 72.06 156 HIS A O 1
ATOM 1252 N N . VAL A 1 157 ? -22.448 -5.680 42.495 1.00 71.56 157 VAL A N 1
ATOM 1253 C CA . VAL A 1 157 ? -22.087 -5.124 43.810 1.00 71.56 157 VAL A CA 1
ATOM 1254 C C . VAL A 1 157 ? -23.298 -4.460 44.467 1.00 71.56 157 VAL A C 1
ATOM 1256 O O . VAL A 1 157 ? -23.558 -4.707 45.641 1.00 71.56 157 VAL A O 1
ATOM 1259 N N . PHE A 1 158 ? -24.078 -3.684 43.710 1.00 72.00 158 PHE A N 1
ATOM 1260 C CA . PHE A 1 158 ? -25.298 -3.044 44.203 1.00 72.00 158 PHE A CA 1
ATOM 1261 C C . PHE A 1 158 ? -26.377 -4.065 44.596 1.00 72.00 158 PHE A C 1
ATOM 1263 O O . PHE A 1 158 ? -26.975 -3.945 45.660 1.00 72.00 158 PHE A O 1
ATOM 1270 N N . ALA A 1 159 ? -26.591 -5.107 43.789 1.00 73.00 159 ALA A N 1
ATOM 1271 C CA . ALA A 1 159 ? -27.539 -6.180 44.081 1.00 73.00 159 ALA A CA 1
ATOM 1272 C C . ALA A 1 159 ? -27.131 -6.996 45.318 1.00 73.00 159 ALA A C 1
ATOM 1274 O O . ALA A 1 159 ? -27.985 -7.323 46.140 1.00 73.00 159 ALA A O 1
ATOM 1275 N N . TYR A 1 160 ? -25.832 -7.277 45.490 1.00 71.62 160 TYR A N 1
ATOM 1276 C CA . TYR A 1 160 ? -25.308 -7.894 46.711 1.00 71.62 160 TYR A CA 1
ATOM 1277 C C . TYR A 1 160 ? -25.557 -7.008 47.934 1.00 71.62 160 TYR A C 1
ATOM 1279 O O . TYR A 1 160 ? -26.047 -7.502 48.947 1.00 71.62 160 TYR A O 1
ATOM 1287 N N . TRP A 1 161 ? -25.285 -5.706 47.835 1.00 69.31 161 TRP A N 1
ATOM 1288 C CA . TRP A 1 161 ? -25.534 -4.755 48.921 1.00 69.31 161 TRP A CA 1
ATOM 1289 C C . TRP A 1 161 ? -27.019 -4.716 49.313 1.00 69.31 161 TRP A C 1
ATOM 1291 O O . TRP A 1 161 ? -27.350 -4.927 50.476 1.00 69.31 161 TRP A O 1
ATOM 1301 N N . LEU A 1 162 ? -27.912 -4.591 48.325 1.00 73.62 162 LEU A N 1
ATOM 1302 C CA . LEU A 1 162 ? -29.364 -4.585 48.528 1.00 73.62 162 LEU A CA 1
ATOM 1303 C C . LEU A 1 162 ? -29.876 -5.903 49.139 1.00 73.62 162 LEU A C 1
ATOM 1305 O O . LEU A 1 162 ? -30.786 -5.895 49.960 1.00 73.62 162 LEU A O 1
ATOM 1309 N N . SER A 1 163 ? -29.289 -7.044 48.762 1.00 74.62 163 SER A N 1
ATOM 1310 C CA . SER A 1 163 ? -29.655 -8.347 49.330 1.00 74.62 163 SER A CA 1
ATOM 1311 C C . SER A 1 163 ? -29.224 -8.515 50.791 1.00 74.62 163 SER A C 1
ATOM 1313 O O . SER A 1 163 ? -29.971 -9.104 51.565 1.00 74.62 163 SER A O 1
ATOM 1315 N N . VAL A 1 164 ? -28.065 -7.972 51.186 1.00 76.00 164 VAL A N 1
ATOM 1316 C CA . VAL A 1 164 ? -27.603 -7.974 52.587 1.00 76.00 164 VAL A CA 1
ATOM 1317 C C . VAL A 1 164 ? -28.484 -7.066 53.446 1.00 76.00 164 VAL A C 1
ATOM 1319 O O . VAL A 1 164 ? -28.797 -7.420 54.577 1.00 76.00 164 VAL A O 1
ATOM 1322 N N . GLU A 1 165 ? -28.925 -5.935 52.900 1.00 71.94 165 GLU A N 1
ATOM 1323 C CA . GLU A 1 165 ? -29.785 -4.969 53.590 1.00 71.94 165 GLU A CA 1
ATOM 1324 C C . GLU A 1 165 ? -31.239 -5.454 53.737 1.00 71.94 165 GLU A C 1
ATOM 1326 O O . GLU A 1 165 ? -31.885 -5.129 54.722 1.00 71.94 165 GLU A O 1
ATOM 1331 N N . LEU A 1 166 ? -31.742 -6.282 52.808 1.00 70.38 166 LEU A N 1
ATOM 1332 C CA . LEU A 1 166 ? -33.045 -6.959 52.942 1.00 70.38 166 LEU A CA 1
ATOM 1333 C C . LEU A 1 166 ? -33.031 -8.166 53.900 1.00 70.38 166 LEU A C 1
ATOM 1335 O O . LEU A 1 166 ? -34.098 -8.663 54.261 1.00 70.38 166 LEU A O 1
ATOM 1339 N N . LEU A 1 167 ? -31.848 -8.693 54.232 1.00 68.44 167 LEU A N 1
ATOM 1340 C CA . LEU A 1 167 ? -31.657 -9.844 55.126 1.00 68.44 167 LEU A CA 1
ATOM 1341 C C . LEU A 1 167 ? -31.390 -9.438 56.589 1.00 68.44 167 LEU A C 1
ATOM 1343 O O . LEU A 1 167 ? -31.367 -10.318 57.452 1.00 68.44 167 LEU A O 1
ATOM 1347 N N . LEU A 1 168 ? -31.191 -8.144 56.855 1.00 66.81 168 LEU A N 1
ATOM 1348 C CA . LEU A 1 168 ? -31.074 -7.530 58.184 1.00 66.81 168 LEU A CA 1
ATOM 1349 C C . LEU A 1 168 ? -32.406 -6.899 58.606 1.00 66.81 168 LEU A C 1
ATOM 1351 O O . LEU A 1 168 ? -32.696 -6.952 59.823 1.00 66.81 168 LEU A O 1
#